Protein AF-A0A5E6MKM4-F1 (afdb_monomer_lite)

Structure (mmCIF, N/CA/C/O backbone):
data_AF-A0A5E6MKM4-F1
#
_entry.id   AF-A0A5E6MKM4-F1
#
loop_
_atom_site.group_PDB
_atom_site.id
_atom_site.type_symbol
_atom_site.label_atom_id
_atom_site.label_alt_id
_atom_site.label_comp_id
_atom_site.label_asym_id
_atom_site.label_entity_id
_atom_site.label_seq_id
_atom_site.pdbx_PDB_ins_code
_atom_site.Cartn_x
_atom_site.Cartn_y
_atom_site.Cartn_z
_atom_site.occupancy
_atom_site.B_iso_or_equiv
_atom_site.auth_seq_id
_atom_site.auth_comp_id
_atom_site.auth_asym_id
_atom_site.auth_atom_id
_atom_site.pdbx_PDB_model_num
ATOM 1 N N . MET A 1 1 ? -7.951 1.448 0.761 1.00 92.19 1 MET A N 1
ATOM 2 C CA . MET A 1 1 ? -7.716 1.213 -0.681 1.00 92.19 1 MET A CA 1
ATOM 3 C C . MET A 1 1 ? -6.371 1.788 -1.053 1.00 92.19 1 MET A C 1
ATOM 5 O O . MET A 1 1 ? -6.088 2.900 -0.620 1.00 92.19 1 MET A O 1
ATOM 9 N N . ALA A 1 2 ? -5.587 1.058 -1.838 1.00 97.06 2 ALA A N 1
ATOM 10 C CA . ALA A 1 2 ? -4.363 1.551 -2.460 1.00 97.06 2 ALA A CA 1
ATOM 11 C C . ALA A 1 2 ? -4.613 1.794 -3.952 1.00 97.06 2 ALA A C 1
ATOM 13 O O . ALA A 1 2 ? -5.299 0.995 -4.589 1.00 97.06 2 ALA A O 1
ATOM 14 N N . TYR A 1 3 ? -4.080 2.885 -4.495 1.00 98.31 3 TYR A N 1
ATOM 15 C CA . TYR A 1 3 ? -4.070 3.187 -5.927 1.00 98.31 3 TYR A CA 1
ATOM 16 C C . TYR A 1 3 ? -2.657 3.584 -6.339 1.00 98.31 3 TYR A C 1
ATOM 18 O O . TYR A 1 3 ? -2.084 4.503 -5.751 1.00 98.31 3 TYR A O 1
ATOM 26 N N . VAL A 1 4 ? -2.092 2.911 -7.338 1.00 98.50 4 VAL A N 1
ATOM 27 C CA . VAL A 1 4 ? -0.721 3.182 -7.780 1.00 98.50 4 VAL A CA 1
ATOM 28 C C . VAL A 1 4 ? -0.731 4.343 -8.770 1.00 98.50 4 VAL A C 1
ATOM 30 O O . VAL A 1 4 ? -1.309 4.259 -9.853 1.00 98.50 4 VAL A O 1
ATOM 33 N N . ILE A 1 5 ? -0.049 5.428 -8.411 1.00 98.50 5 ILE A N 1
ATOM 34 C CA . ILE A 1 5 ? 0.141 6.600 -9.271 1.00 98.50 5 ILE A CA 1
ATOM 35 C C . ILE A 1 5 ? 1.314 6.351 -10.228 1.00 98.50 5 ILE A C 1
ATOM 37 O O . ILE A 1 5 ? 1.222 6.644 -11.418 1.00 98.50 5 ILE A O 1
ATOM 41 N N . SER A 1 6 ? 2.414 5.786 -9.723 1.00 98.38 6 SER A N 1
ATOM 42 C CA . SER A 1 6 ? 3.599 5.428 -10.510 1.00 98.38 6 SER A CA 1
ATOM 43 C C . SER A 1 6 ? 4.387 4.289 -9.856 1.00 98.38 6 SER A C 1
ATOM 45 O O . SER A 1 6 ? 4.308 4.081 -8.647 1.00 98.38 6 SER A O 1
ATOM 47 N N . GLY A 1 7 ? 5.183 3.563 -10.645 1.00 97.81 7 GLY A N 1
ATOM 48 C CA . GLY A 1 7 ? 5.999 2.441 -10.168 1.00 97.81 7 GLY A CA 1
ATOM 49 C C . GLY A 1 7 ? 5.310 1.079 -10.290 1.00 97.81 7 GLY A C 1
ATOM 50 O O . GLY A 1 7 ? 4.342 0.907 -11.036 1.00 97.81 7 GLY A O 1
ATOM 51 N N . THR A 1 8 ? 5.864 0.075 -9.610 1.00 98.56 8 THR A N 1
ATOM 52 C CA . THR A 1 8 ? 5.344 -1.300 -9.591 1.00 98.56 8 THR A CA 1
ATOM 53 C C . THR A 1 8 ? 5.515 -1.876 -8.196 1.00 98.56 8 THR A C 1
ATOM 55 O O . THR A 1 8 ? 6.631 -1.941 -7.683 1.00 98.56 8 THR A O 1
ATOM 58 N N . PHE A 1 9 ? 4.409 -2.295 -7.593 1.00 98.69 9 PHE A N 1
ATOM 59 C CA . PHE A 1 9 ? 4.367 -2.745 -6.209 1.00 98.69 9 PHE A CA 1
ATOM 60 C C . PHE A 1 9 ? 3.960 -4.211 -6.128 1.00 98.69 9 PHE A C 1
ATOM 62 O O . PHE A 1 9 ? 3.012 -4.622 -6.792 1.00 98.69 9 PHE A O 1
ATOM 69 N N . GLU A 1 10 ? 4.646 -4.980 -5.288 1.00 98.62 10 GLU A N 1
ATOM 70 C CA . GLU A 1 10 ? 4.118 -6.238 -4.771 1.00 98.62 10 GLU A CA 1
ATOM 71 C C . GLU A 1 10 ? 3.371 -5.963 -3.464 1.00 98.62 10 GLU A C 1
ATOM 73 O O . GLU A 1 10 ? 3.906 -5.337 -2.546 1.00 98.62 10 GLU A O 1
ATOM 78 N N . TYR A 1 11 ? 2.140 -6.456 -3.393 1.00 98.31 11 TYR A N 1
ATOM 79 C CA . TYR A 1 11 ? 1.292 -6.443 -2.214 1.00 98.31 11 TYR A CA 1
ATOM 80 C C . TYR A 1 11 ? 1.134 -7.853 -1.658 1.00 98.31 11 TYR A C 1
ATOM 82 O O . TYR A 1 11 ? 0.804 -8.792 -2.385 1.00 98.31 11 TYR A O 1
ATOM 90 N N . GLN A 1 12 ? 1.325 -7.973 -0.348 1.00 98.44 12 GLN A N 1
ATOM 91 C CA . GLN A 1 12 ? 1.148 -9.205 0.413 1.00 98.44 12 GLN A CA 1
ATOM 92 C C . GLN A 1 12 ? 0.076 -8.949 1.465 1.00 98.44 12 GLN A C 1
ATOM 94 O O . GLN A 1 12 ? 0.258 -8.092 2.330 1.00 98.44 12 GLN A O 1
ATOM 99 N N . LEU A 1 13 ? -1.058 -9.638 1.352 1.00 97.81 13 LEU A N 1
ATOM 100 C CA . LEU A 1 13 ? -2.168 -9.557 2.300 1.00 97.81 13 LEU A CA 1
ATOM 101 C C . LEU A 1 13 ? -2.244 -10.894 3.027 1.00 97.81 13 LEU A C 1
ATOM 103 O O . LEU A 1 13 ? -2.189 -11.946 2.389 1.00 97.81 13 LEU A O 1
ATOM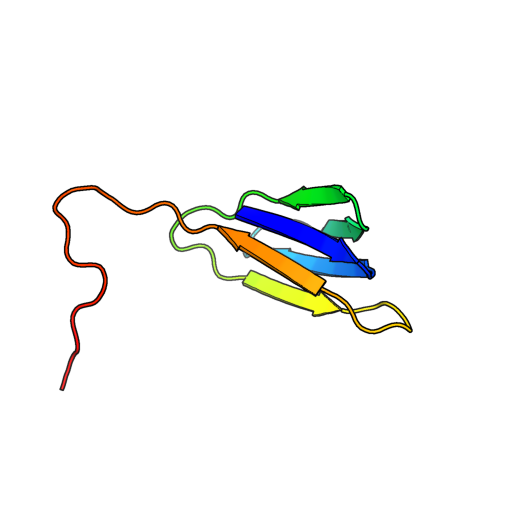 107 N N . GLU A 1 14 ? -2.368 -10.858 4.351 1.00 97.25 14 GLU A N 1
ATOM 108 C CA . GLU A 1 14 ? -2.445 -12.079 5.152 1.00 97.25 14 GLU A CA 1
ATOM 109 C C . GLU A 1 14 ? -3.540 -13.028 4.628 1.00 97.25 14 GLU A C 1
ATOM 111 O O . GLU A 1 14 ? -4.689 -12.635 4.417 1.00 97.25 14 GLU A O 1
ATOM 116 N N . GLY A 1 15 ? -3.164 -14.288 4.386 1.00 96.00 15 GLY A N 1
ATOM 117 C CA . GLY A 1 15 ? -4.077 -15.323 3.894 1.00 96.00 15 GLY A CA 1
ATOM 118 C C . GLY A 1 15 ? -4.447 -15.228 2.409 1.00 96.00 15 GLY A C 1
ATOM 119 O O . GLY A 1 15 ? -5.297 -15.998 1.962 1.00 96.00 15 GLY A O 1
ATOM 120 N N . GLN A 1 16 ? -3.828 -14.330 1.635 1.00 95.94 16 GLN A N 1
ATOM 121 C CA . GLN A 1 16 ? -4.077 -14.177 0.198 1.00 95.94 16 GLN A CA 1
ATOM 122 C C . GLN A 1 16 ? -2.791 -14.362 -0.625 1.00 95.94 16 GLN A C 1
ATOM 124 O O . GLN A 1 16 ? -1.695 -14.119 -0.121 1.00 95.94 16 GLN A O 1
ATOM 129 N N . PRO A 1 17 ? -2.896 -14.780 -1.901 1.00 97.50 17 PRO A N 1
ATOM 130 C CA . PRO A 1 17 ? -1.763 -14.756 -2.819 1.00 97.50 17 PRO A CA 1
ATOM 131 C C . PRO A 1 17 ? -1.216 -13.337 -3.012 1.00 97.50 17 PRO A C 1
ATOM 133 O O . PRO A 1 17 ? -1.976 -12.367 -2.993 1.00 97.50 17 PRO A O 1
ATOM 136 N N . ASN A 1 18 ? 0.088 -13.226 -3.270 1.00 97.81 18 ASN A N 1
ATOM 137 C CA . ASN A 1 18 ? 0.718 -11.951 -3.606 1.00 97.81 18 ASN A CA 1
ATOM 138 C C . ASN A 1 18 ? 0.103 -11.355 -4.879 1.00 97.81 18 ASN A C 1
ATOM 140 O O . ASN A 1 18 ? -0.207 -12.073 -5.835 1.00 97.81 18 ASN A O 1
ATOM 144 N N . VAL A 1 19 ? -0.015 -10.029 -4.912 1.00 98.00 19 VAL A N 1
ATOM 145 C CA . VAL A 1 19 ? -0.558 -9.286 -6.054 1.00 98.00 19 VAL A CA 1
ATOM 146 C C . VAL A 1 19 ? 0.457 -8.253 -6.520 1.00 98.00 19 VAL A C 1
ATOM 148 O O . VAL A 1 19 ? 1.020 -7.524 -5.710 1.00 98.00 19 VAL A O 1
ATOM 151 N N . ILE A 1 20 ? 0.669 -8.162 -7.834 1.00 98.56 20 ILE A N 1
ATOM 152 C CA . ILE A 1 20 ? 1.480 -7.101 -8.438 1.00 98.56 20 ILE A CA 1
ATOM 153 C C . ILE A 1 20 ? 0.558 -6.008 -8.968 1.00 98.56 20 ILE A C 1
ATOM 155 O O . ILE A 1 20 ? -0.322 -6.289 -9.778 1.00 98.56 20 ILE A O 1
ATOM 159 N N . LEU A 1 21 ? 0.795 -4.771 -8.542 1.00 98.44 21 LEU A N 1
ATOM 160 C CA . LEU A 1 21 ? 0.080 -3.579 -8.991 1.00 98.44 21 LEU A CA 1
ATOM 161 C C . LEU A 1 21 ? 1.015 -2.669 -9.795 1.00 98.44 21 LEU A C 1
ATOM 163 O O . LEU A 1 21 ? 2.177 -2.465 -9.430 1.00 98.44 21 LEU A O 1
ATOM 167 N N . LYS A 1 22 ? 0.501 -2.089 -10.878 1.00 98.38 22 LYS A N 1
ATOM 168 C CA . LYS A 1 22 ? 1.167 -1.092 -11.727 1.00 98.38 22 LYS A CA 1
ATOM 169 C C . LYS A 1 22 ? 0.390 0.219 -11.705 1.00 98.38 22 LYS A C 1
ATOM 171 O O . LYS A 1 22 ? -0.724 0.280 -11.200 1.00 98.38 22 LYS A O 1
ATOM 176 N N . ALA A 1 23 ? 0.974 1.276 -12.269 1.00 98.44 23 ALA A N 1
ATOM 177 C CA . ALA A 1 23 ? 0.303 2.569 -12.399 1.00 98.44 23 ALA A CA 1
ATOM 178 C C . ALA A 1 23 ? -1.108 2.427 -13.004 1.00 98.44 23 ALA A C 1
ATOM 180 O O . ALA A 1 23 ? -1.267 1.842 -14.075 1.00 98.44 23 ALA A O 1
ATOM 181 N N . GLY A 1 24 ? -2.108 2.977 -12.314 1.00 98.44 24 GLY A N 1
ATOM 182 C CA . GLY A 1 24 ? -3.525 2.852 -12.662 1.00 98.44 24 GLY A CA 1
ATOM 183 C C . GLY A 1 24 ? -4.268 1.719 -11.945 1.00 98.44 24 GLY A C 1
ATOM 184 O O . GLY A 1 24 ? -5.496 1.765 -11.871 1.00 98.44 24 GLY A O 1
ATOM 185 N N . ASP A 1 25 ? -3.561 0.743 -11.374 1.00 98.62 25 ASP A N 1
ATOM 186 C CA . ASP A 1 25 ? -4.185 -0.347 -10.627 1.00 98.62 25 ASP A CA 1
ATOM 187 C C . ASP A 1 25 ? -4.590 0.096 -9.218 1.00 98.62 25 ASP A C 1
ATOM 189 O O . ASP A 1 25 ? -4.008 1.007 -8.614 1.00 98.62 25 ASP A O 1
ATOM 193 N N . SER A 1 26 ? -5.586 -0.597 -8.665 1.00 97.88 26 SER A N 1
ATOM 194 C CA . SER A 1 26 ? -6.025 -0.402 -7.287 1.00 97.88 26 SER A CA 1
ATOM 195 C C . SER A 1 26 ? -6.254 -1.720 -6.563 1.00 97.88 26 SER A C 1
ATOM 197 O O . SER A 1 26 ? -6.570 -2.737 -7.178 1.00 97.88 26 SER A O 1
ATOM 199 N N . LEU A 1 27 ? -6.123 -1.679 -5.238 1.00 97.44 27 LEU A N 1
ATOM 200 C CA . LEU A 1 27 ? -6.366 -2.813 -4.357 1.00 97.44 27 LEU A CA 1
ATOM 201 C C . LEU A 1 27 ? -7.215 -2.401 -3.153 1.00 97.44 27 LEU A C 1
ATOM 203 O O . LEU A 1 27 ? -6.950 -1.405 -2.465 1.00 97.44 27 LEU A O 1
ATOM 207 N N . TYR A 1 28 ? -8.254 -3.189 -2.884 1.00 96.44 28 TYR A N 1
ATOM 208 C CA . TYR A 1 28 ? -9.019 -3.091 -1.649 1.00 96.44 28 TYR A CA 1
ATOM 209 C C . TYR A 1 28 ? -8.345 -3.923 -0.555 1.00 96.44 28 TYR A C 1
ATOM 211 O O . TYR A 1 28 ? -8.069 -5.101 -0.745 1.00 96.44 28 TYR A O 1
ATOM 219 N N . ILE A 1 29 ? -8.103 -3.292 0.594 1.00 96.44 29 ILE A N 1
ATOM 220 C CA . ILE A 1 29 ? -7.517 -3.916 1.781 1.00 96.44 29 ILE A CA 1
ATOM 221 C C . ILE A 1 29 ? -8.603 -3.872 2.861 1.00 96.44 29 ILE A C 1
ATOM 223 O O . ILE A 1 29 ? -9.003 -2.762 3.239 1.00 96.44 29 ILE A O 1
ATOM 227 N N . PRO A 1 30 ? -9.132 -5.023 3.310 1.00 94.31 30 PRO A N 1
ATOM 228 C CA . PRO A 1 30 ? -10.161 -5.056 4.345 1.00 94.31 30 PRO A CA 1
ATOM 229 C C . PRO A 1 30 ? -9.671 -4.493 5.691 1.00 94.31 30 PRO A C 1
ATOM 231 O O . PRO A 1 30 ? -8.481 -4.540 6.009 1.00 94.31 30 PRO A O 1
ATOM 234 N N . GLU A 1 31 ? -10.603 -3.980 6.505 1.00 92.62 31 GLU A N 1
ATOM 235 C CA . GLU A 1 31 ? -10.320 -3.511 7.873 1.00 92.62 31 GLU A CA 1
ATOM 236 C C . GLU A 1 31 ? -9.622 -4.620 8.680 1.00 92.62 31 GLU A C 1
ATOM 238 O O . GLU A 1 31 ? -10.052 -5.772 8.662 1.00 92.62 31 GLU A O 1
ATOM 243 N N . GLY A 1 32 ? -8.528 -4.279 9.365 1.00 90.94 32 GLY A N 1
ATOM 244 C CA . GLY A 1 32 ? -7.774 -5.219 10.202 1.00 90.94 32 GLY A CA 1
ATOM 245 C C . GLY A 1 32 ? -6.860 -6.198 9.455 1.00 90.94 32 GLY A C 1
ATOM 246 O O . GLY A 1 32 ? -6.189 -6.987 10.110 1.00 90.94 32 GLY A O 1
ATOM 247 N N . THR A 1 33 ? -6.784 -6.151 8.120 1.00 96.00 33 THR A N 1
ATOM 248 C CA . THR A 1 33 ? -5.884 -7.038 7.358 1.00 96.00 33 THR A CA 1
ATOM 249 C C . THR A 1 33 ? -4.436 -6.559 7.459 1.00 96.00 33 THR A C 1
ATOM 251 O O . THR A 1 33 ? -4.114 -5.450 7.019 1.00 96.00 33 THR A O 1
ATOM 254 N N . VAL A 1 34 ? -3.549 -7.401 7.996 1.00 96.88 34 VAL A N 1
ATOM 255 C CA . VAL A 1 34 ? -2.098 -7.160 7.972 1.00 96.88 34 VAL A CA 1
ATOM 256 C C . VAL A 1 34 ? -1.608 -7.223 6.526 1.00 96.88 34 VAL A C 1
ATOM 258 O O . VAL A 1 34 ? -1.955 -8.144 5.783 1.00 96.88 34 VAL A O 1
ATOM 261 N N . HIS A 1 35 ? -0.824 -6.226 6.115 1.00 97.75 35 HIS A N 1
ATOM 262 C CA . HIS A 1 35 ? -0.336 -6.125 4.745 1.00 97.75 35 HIS A CA 1
ATOM 263 C C . HIS A 1 35 ? 1.044 -5.471 4.651 1.00 97.75 35 HIS A C 1
ATOM 265 O O . HIS A 1 35 ? 1.430 -4.673 5.507 1.00 97.75 35 HIS A O 1
ATOM 271 N N . VAL A 1 36 ? 1.762 -5.797 3.575 1.00 97.81 36 VAL A N 1
ATOM 272 C CA . VAL A 1 36 ? 3.039 -5.184 3.189 1.00 97.81 36 VAL A CA 1
ATOM 273 C C . VAL A 1 36 ? 2.956 -4.753 1.729 1.00 97.81 36 VAL A C 1
ATOM 275 O O . VAL A 1 36 ? 2.509 -5.525 0.879 1.00 97.81 36 VAL A O 1
ATOM 278 N N . ALA A 1 37 ? 3.405 -3.530 1.449 1.00 97.69 37 ALA A N 1
ATOM 279 C CA . ALA A 1 37 ? 3.578 -2.998 0.104 1.00 97.69 37 ALA A CA 1
ATOM 280 C C . ALA A 1 37 ? 5.072 -2.789 -0.160 1.00 97.69 37 ALA A C 1
ATOM 282 O O . ALA A 1 37 ? 5.732 -2.029 0.552 1.00 97.69 37 ALA A O 1
ATOM 283 N N . THR A 1 38 ? 5.608 -3.449 -1.184 1.00 98.31 38 THR A N 1
ATOM 284 C CA . THR A 1 38 ? 7.018 -3.326 -1.575 1.00 98.31 38 THR A CA 1
ATOM 285 C C . THR A 1 38 ? 7.101 -2.781 -2.989 1.00 98.31 38 THR A C 1
ATOM 287 O O . THR A 1 38 ? 6.583 -3.398 -3.916 1.00 98.31 38 THR A O 1
ATOM 290 N N . ASN A 1 39 ? 7.777 -1.648 -3.190 1.00 98.25 39 ASN A N 1
ATOM 291 C CA . ASN A 1 39 ? 8.132 -1.212 -4.540 1.00 98.25 39 ASN A CA 1
ATOM 292 C C . ASN A 1 39 ? 9.219 -2.146 -5.088 1.00 98.25 39 ASN A C 1
ATOM 294 O O . ASN A 1 39 ? 10.363 -2.092 -4.640 1.00 98.25 39 ASN A O 1
ATOM 298 N N . ILE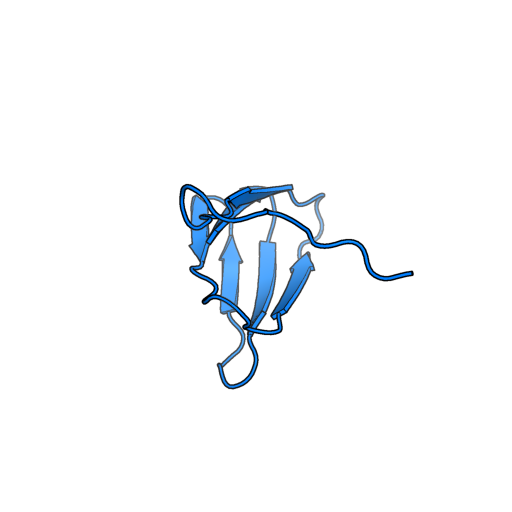 A 1 40 ? 8.853 -2.997 -6.042 1.00 98.50 40 ILE A N 1
ATOM 299 C CA . ILE A 1 40 ? 9.762 -3.948 -6.700 1.00 98.50 40 ILE A CA 1
ATOM 300 C C . ILE A 1 40 ? 10.295 -3.413 -8.038 1.00 98.50 40 ILE A C 1
ATOM 302 O O . ILE A 1 40 ? 11.063 -4.089 -8.722 1.00 98.50 40 ILE A O 1
ATOM 306 N N . GLY A 1 41 ? 9.855 -2.219 -8.446 1.00 97.19 41 GLY A N 1
ATOM 30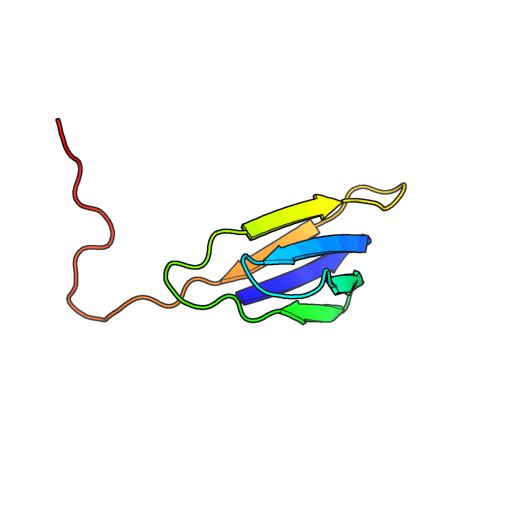7 C CA . GLY A 1 41 ? 10.327 -1.544 -9.649 1.00 97.19 41 GLY A CA 1
ATOM 308 C C . GLY A 1 41 ? 11.693 -0.876 -9.469 1.00 97.19 41 GLY A C 1
ATOM 309 O O . GLY A 1 41 ? 12.204 -0.716 -8.365 1.00 97.19 41 GLY A O 1
ATOM 310 N N . SER A 1 42 ? 12.280 -0.433 -10.582 1.00 97.38 42 SER A N 1
ATOM 311 C CA . SER A 1 42 ? 13.566 0.281 -10.604 1.00 97.38 42 SER A CA 1
ATOM 312 C C . SER A 1 42 ? 13.441 1.802 -10.453 1.00 97.38 42 SER A C 1
ATOM 314 O O . SER A 1 42 ? 14.451 2.500 -10.379 1.00 97.38 42 SER A O 1
ATOM 316 N N . THR A 1 43 ? 12.217 2.333 -10.425 1.00 95.62 43 THR A N 1
ATOM 317 C CA . THR A 1 43 ? 11.935 3.768 -10.299 1.00 95.62 43 THR A CA 1
ATOM 318 C C . THR A 1 43 ? 11.308 4.083 -8.948 1.00 95.62 43 THR A C 1
ATOM 320 O O . THR A 1 43 ? 10.729 3.212 -8.297 1.00 95.62 43 THR A O 1
ATOM 323 N N . THR A 1 44 ? 11.342 5.354 -8.545 1.00 98.00 44 THR A N 1
ATOM 324 C CA . THR A 1 44 ? 10.531 5.834 -7.419 1.00 98.00 44 THR A CA 1
ATOM 325 C C . THR A 1 44 ? 9.056 5.517 -7.671 1.00 98.00 44 THR A C 1
ATOM 327 O O . THR A 1 44 ? 8.506 5.893 -8.708 1.00 98.00 44 THR A O 1
ATOM 330 N N . GLY A 1 45 ? 8.437 4.797 -6.737 1.00 97.69 45 GLY A N 1
ATOM 331 C CA . GLY A 1 45 ? 7.010 4.499 -6.749 1.00 97.69 45 GLY A CA 1
ATOM 332 C C . GLY A 1 45 ? 6.215 5.539 -5.964 1.00 97.69 45 GLY A C 1
ATOM 333 O O . GLY A 1 45 ? 6.727 6.144 -5.021 1.00 97.69 45 GLY A O 1
ATOM 334 N N . SER A 1 46 ? 4.961 5.739 -6.352 1.00 98.19 46 SER A N 1
ATOM 335 C CA . SER A 1 46 ? 4.011 6.605 -5.659 1.00 98.19 46 SER A CA 1
ATOM 336 C C . SER A 1 46 ? 2.643 5.936 -5.626 1.00 98.19 46 SER A C 1
ATOM 338 O O . SER A 1 46 ? 2.163 5.436 -6.646 1.00 98.19 46 SER A O 1
ATOM 340 N N . GLU A 1 47 ? 2.009 5.943 -4.459 1.00 97.44 47 GLU A N 1
ATOM 341 C CA . GLU A 1 47 ? 0.673 5.396 -4.244 1.00 97.44 47 GLU A CA 1
ATOM 342 C C . GLU A 1 47 ? -0.192 6.354 -3.419 1.00 97.44 47 GLU A C 1
ATOM 344 O O . GLU A 1 47 ? 0.308 7.139 -2.611 1.00 97.44 47 GLU A O 1
ATOM 349 N N . LEU A 1 48 ? -1.506 6.278 -3.629 1.00 98.06 48 LEU A N 1
ATOM 350 C CA . LEU A 1 48 ? -2.5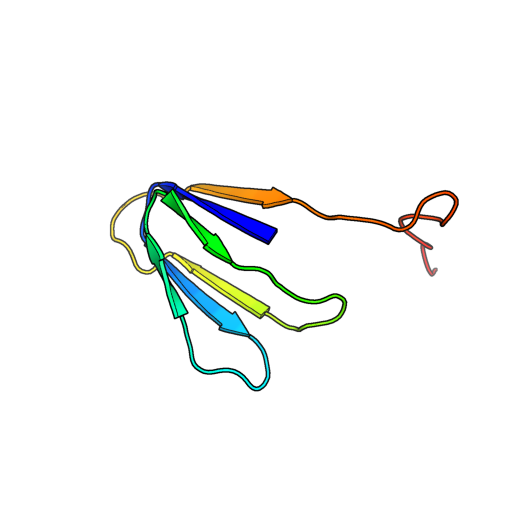19 6.968 -2.841 1.00 98.06 48 LEU A CA 1
ATOM 351 C C . LEU A 1 48 ? -3.257 5.957 -1.962 1.00 98.06 48 LEU A C 1
ATOM 353 O O . LEU A 1 48 ? -4.034 5.136 -2.457 1.00 98.06 48 LEU A O 1
ATOM 357 N N . ALA A 1 49 ? -3.059 6.064 -0.650 1.00 96.81 49 ALA A N 1
ATOM 358 C CA . ALA A 1 49 ? -3.809 5.303 0.339 1.00 96.81 49 ALA A CA 1
ATOM 359 C C . ALA A 1 49 ? -5.056 6.083 0.782 1.00 96.81 49 ALA A C 1
ATOM 361 O O . ALA A 1 49 ? -4.964 7.174 1.341 1.00 96.81 49 ALA A O 1
ATOM 362 N N . THR A 1 50 ? -6.236 5.505 0.554 1.00 95.94 50 THR A N 1
ATOM 363 C CA . THR A 1 50 ? -7.516 6.048 1.032 1.00 95.94 50 THR A CA 1
ATOM 364 C C . THR A 1 50 ? -8.085 5.159 2.130 1.00 95.94 50 THR A C 1
ATOM 366 O O . THR A 1 50 ? -8.377 3.979 1.897 1.00 95.94 50 THR A O 1
ATOM 369 N N . TYR A 1 51 ? -8.278 5.741 3.313 1.00 92.62 51 TYR A N 1
ATOM 370 C CA . TYR A 1 51 ? -8.889 5.089 4.469 1.00 92.62 51 TYR A CA 1
ATOM 371 C C . TYR A 1 51 ? -10.346 5.524 4.607 1.00 92.62 51 TYR A C 1
ATOM 373 O O . TYR A 1 51 ? -10.651 6.716 4.633 1.00 92.62 51 TYR A O 1
ATOM 381 N N . ILE A 1 52 ? -11.248 4.547 4.702 1.00 91.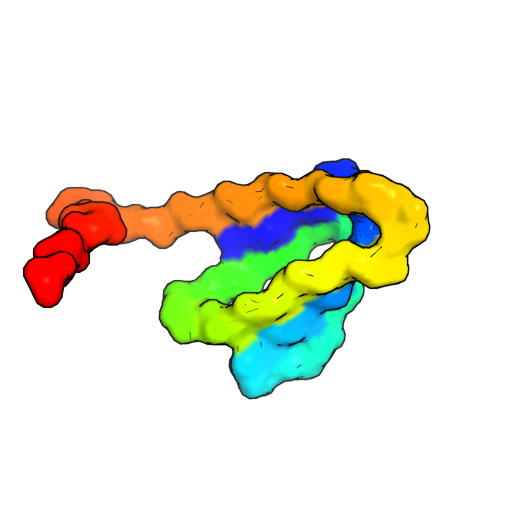50 52 ILE A N 1
ATOM 382 C CA . ILE A 1 52 ? -12.670 4.779 4.959 1.00 91.50 52 ILE A CA 1
ATOM 383 C C . ILE A 1 52 ? -12.923 4.435 6.422 1.00 91.50 52 ILE A C 1
ATOM 385 O O . ILE A 1 52 ? -12.629 3.327 6.861 1.00 91.50 52 ILE A O 1
ATOM 389 N N . VAL A 1 53 ? -13.457 5.396 7.168 1.00 92.75 53 VAL A N 1
ATOM 390 C CA . VAL A 1 53 ? -13.651 5.303 8.619 1.00 92.75 53 VAL A CA 1
ATOM 391 C C . VAL A 1 53 ? -15.127 5.416 8.979 1.00 92.75 53 VAL A C 1
ATOM 393 O O . VAL A 1 53 ? -15.926 6.006 8.246 1.00 92.75 53 VAL A O 1
ATOM 396 N N . LYS A 1 54 ? -15.501 4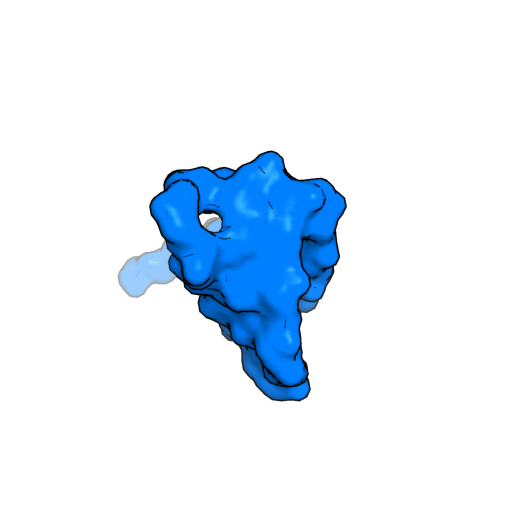.860 10.134 1.00 92.56 54 LYS A N 1
ATOM 397 C CA . LYS A 1 54 ? -16.869 4.944 10.653 1.00 92.56 54 LYS A CA 1
ATOM 398 C C . LYS A 1 54 ? -17.170 6.381 11.081 1.00 92.56 54 LYS A C 1
ATOM 400 O O . LYS A 1 54 ? -16.412 6.992 11.833 1.00 92.56 54 LYS A O 1
ATOM 405 N N . LYS A 1 55 ? -18.304 6.920 10.621 1.00 94.62 55 LYS A N 1
ATOM 406 C CA . LYS A 1 55 ? -18.799 8.225 11.084 1.00 94.62 55 LYS A CA 1
ATOM 407 C C . LYS A 1 55 ? -19.032 8.187 12.597 1.00 94.62 55 LYS A C 1
ATOM 409 O O . LYS A 1 55 ? -19.394 7.148 13.144 1.00 94.62 55 LYS A O 1
ATOM 414 N N . ASN A 1 56 ? -18.855 9.333 13.252 1.00 95.69 56 ASN A N 1
ATOM 415 C CA . ASN A 1 56 ? -19.102 9.520 14.688 1.00 95.69 56 ASN A CA 1
ATOM 416 C C . ASN A 1 56 ? -18.307 8.573 15.610 1.00 95.69 56 ASN A C 1
ATOM 418 O O . ASN A 1 56 ? -18.696 8.366 16.755 1.00 95.69 56 ASN A O 1
ATOM 422 N N . THR A 1 57 ? -17.206 7.995 15.124 1.00 94.00 57 THR A N 1
ATOM 423 C CA . THR A 1 57 ? -16.307 7.136 15.907 1.00 94.00 57 THR A CA 1
ATOM 424 C C . THR A 1 57 ? -14.944 7.825 16.036 1.00 94.00 57 THR A C 1
ATOM 426 O O . THR A 1 57 ? -14.496 8.430 15.058 1.00 94.00 57 THR A O 1
ATOM 429 N N . PRO A 1 58 ? -14.270 7.769 17.200 1.00 92.00 58 PRO A N 1
ATOM 430 C CA . PRO A 1 58 ? -12.902 8.267 17.325 1.00 92.00 58 PRO A CA 1
ATOM 431 C C . PRO A 1 58 ? -11.952 7.583 16.330 1.00 92.00 58 PRO A C 1
ATOM 433 O O . PRO A 1 58 ? -11.988 6.364 16.185 1.00 92.00 58 PRO A O 1
ATOM 436 N N . LEU A 1 59 ? -11.087 8.363 15.669 1.00 88.19 59 LEU A N 1
ATOM 437 C CA . LEU A 1 59 ? -10.082 7.842 14.726 1.00 88.19 59 LEU A CA 1
ATOM 438 C C . LEU A 1 59 ? -8.938 7.103 15.424 1.00 88.19 59 LEU A C 1
ATOM 440 O O . LEU A 1 59 ? -8.403 6.135 14.896 1.00 88.19 59 LEU A O 1
ATOM 444 N N . VAL A 1 60 ? -8.544 7.594 16.596 1.00 88.88 60 VAL A N 1
ATOM 445 C CA . VAL A 1 60 ? -7.453 7.052 17.396 1.00 88.88 60 VAL A CA 1
ATOM 446 C C . VAL A 1 60 ? -7.823 7.177 18.865 1.00 88.88 60 VAL A C 1
ATOM 448 O O . VAL A 1 60 ? -8.358 8.200 19.297 1.00 88.88 60 VAL A O 1
ATOM 451 N N . ILE A 1 61 ? -7.531 6.133 19.633 1.00 88.50 61 ILE A N 1
ATOM 452 C CA . ILE A 1 61 ? -7.534 6.181 21.092 1.00 88.50 61 ILE A CA 1
ATOM 453 C C . ILE A 1 61 ? -6.083 5.991 21.504 1.00 88.50 61 ILE A C 1
ATOM 455 O O . ILE A 1 61 ? -5.518 4.916 21.324 1.00 88.50 61 ILE A O 1
ATOM 459 N N . LEU A 1 62 ? -5.461 7.058 21.997 1.00 89.38 62 LEU A N 1
ATOM 460 C CA . LEU A 1 62 ? -4.086 6.996 22.476 1.00 89.38 62 LEU A CA 1
ATOM 461 C C . LEU A 1 62 ? -4.066 6.204 23.789 1.00 89.38 62 LEU A C 1
ATOM 463 O O . LEU A 1 62 ? -4.713 6.605 24.758 1.00 89.38 62 LEU A O 1
ATOM 467 N N . SER A 1 63 ? -3.338 5.088 23.831 1.00 82.75 63 SER A N 1
ATOM 468 C CA . SER A 1 63 ? -2.996 4.419 25.088 1.00 82.75 63 SER A CA 1
ATOM 469 C C . SER A 1 63 ? -1.737 5.052 25.685 1.00 82.75 63 SER A C 1
ATOM 471 O O . SER A 1 63 ? -0.843 5.460 24.942 1.00 82.75 63 SER A O 1
ATOM 473 N N . LYS A 1 64 ? -1.691 5.153 27.018 1.00 65.81 64 LYS A N 1
ATOM 474 C CA . LYS A 1 64 ? -0.482 5.536 27.761 1.00 65.81 64 LYS A CA 1
ATOM 475 C C . LYS A 1 64 ? 0.581 4.447 27.710 1.00 65.81 64 LYS A C 1
ATOM 477 O O . LYS A 1 64 ? 0.183 3.263 27.668 1.00 65.81 64 LYS A O 1
#

InterPro domains:
  IPR011051 RmlC-like cupin domain superfamily [SSF51182] (2-50)
  IPR013096 Cupin 2, conserved barrel [PF07883] (2-44)
  IPR014710 RmlC-like jelly roll fold [G3DSA:2.60.120.10] (1-64)

Secondary structure (DSSP, 8-state):
-EEEEESEEEEEETTS--EEEETT-EE---TT--EEEEE-SSS--EEEE-----TTS-S-----

Foldseek 3Di:
DKAWQAAKKWKDWPPDDIDIDGHGDDDDHDPPIDMDIDRPGPDDTDMDDDDDDDPPDDPDDDDD

Organism: Pseudomonas fluorescens (NCBI:txid294)

pLDDT: mean 95.52, std 4.97, range [65.81, 98.69]

Radius of gyration: 13.93 Å; chains: 1; bounding box: 33×25×40 Å

Sequence (64 aa):
MAYVISGTFEYQLEGQPNVILKAGDSLYIPEGTVHVATNIGSTTGSELATYIVKKNTPLVILSK